Protein AF-A0A1W9U6Z8-F1 (afdb_monomer)

Sequence (119 aa):
MWYSSVKVGIVEIDMDHYNIDTMLQLYSSDRVPESYLPQIISALIKHFDTEEGIIDRMGHEFPQEHKDEHANLTKVLEAKLTNWQAGDLDGKDFVEEVRQLLLLHVAEYDVLLGDGDIV

Radius of gyration: 14.43 Å; Cα contacts (8 Å, |Δi|>4): 95; chains: 1; bounding box: 35×20×42 Å

Solvent-accessible surface area (backbone atoms only — not comparable to full-atom values): 6688 Å² total; per-residue (Å²): 118,66,55,45,66,61,74,29,81,44,68,71,58,40,48,50,34,41,52,51,33,48,52,53,47,38,46,72,67,68,74,45,65,78,86,47,55,67,56,55,50,52,50,52,51,50,44,53,57,47,52,49,54,47,39,48,72,73,73,43,69,66,58,65,70,55,53,53,48,48,56,49,50,43,52,53,53,53,51,50,51,50,37,36,75,71,67,78,39,57,71,62,62,50,48,53,54,50,50,52,53,51,45,50,45,40,72,74,46,47,43,50,72,43,72,70,69,68,114

Structure (mmCIF, N/CA/C/O backbone):
data_AF-A0A1W9U6Z8-F1
#
_entry.id   AF-A0A1W9U6Z8-F1
#
loop_
_atom_site.group_PDB
_atom_site.id
_atom_site.type_symbol
_atom_site.label_atom_id
_atom_site.label_alt_id
_atom_site.label_comp_id
_atom_site.label_asym_id
_at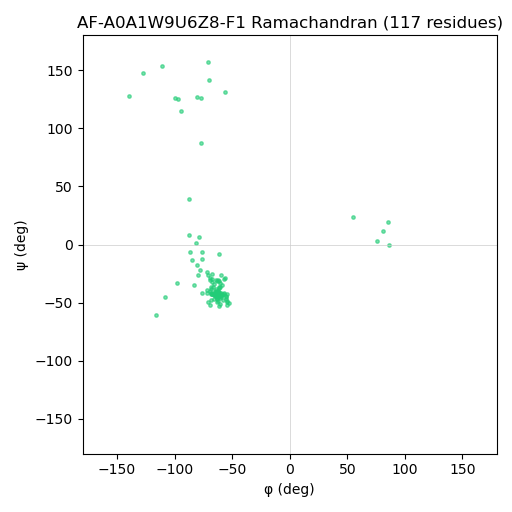om_site.label_entity_id
_atom_site.label_seq_id
_atom_site.pdbx_PDB_ins_code
_atom_site.Cartn_x
_atom_site.Cartn_y
_atom_site.Cartn_z
_atom_site.occupancy
_atom_site.B_iso_or_equiv
_atom_site.auth_seq_id
_atom_site.auth_comp_id
_atom_site.auth_asym_id
_atom_site.auth_atom_id
_atom_site.pdbx_PDB_model_num
ATOM 1 N N . MET A 1 1 ? 6.424 -12.289 8.928 1.00 50.72 1 MET A N 1
ATOM 2 C CA . MET A 1 1 ? 7.431 -12.427 7.859 1.00 50.72 1 MET A CA 1
ATOM 3 C C . MET A 1 1 ? 6.814 -13.177 6.689 1.00 50.72 1 MET A C 1
ATOM 5 O O . MET A 1 1 ? 7.332 -14.210 6.286 1.00 50.72 1 MET A O 1
ATOM 9 N N . TRP A 1 2 ? 5.649 -12.718 6.220 1.00 55.97 2 TRP A N 1
ATOM 10 C CA . TRP A 1 2 ? 4.911 -13.349 5.115 1.00 55.97 2 TRP A CA 1
ATOM 11 C C . TRP A 1 2 ? 4.995 -12.476 3.863 1.00 55.97 2 TRP A C 1
ATOM 13 O O . TRP A 1 2 ? 5.367 -12.984 2.812 1.00 55.97 2 TRP A O 1
ATOM 23 N N . TYR A 1 3 ? 4.795 -11.164 3.994 1.00 58.06 3 TYR A N 1
ATOM 24 C CA . TYR A 1 3 ? 4.979 -10.208 2.897 1.00 58.06 3 TYR A CA 1
ATOM 25 C C . TYR A 1 3 ? 6.466 -10.053 2.513 1.00 58.06 3 TYR A C 1
ATOM 27 O O . TYR A 1 3 ? 6.806 -9.956 1.345 1.00 58.06 3 TYR A O 1
ATOM 35 N N . SER A 1 4 ? 7.382 -10.214 3.475 1.00 62.47 4 SER A N 1
ATOM 36 C CA . SER A 1 4 ? 8.837 -10.254 3.239 1.00 62.47 4 SER A CA 1
ATOM 37 C C . SER A 1 4 ? 9.390 -11.604 2.763 1.00 62.47 4 SER A C 1
ATOM 39 O O . SER A 1 4 ? 10.607 -11.766 2.639 1.00 62.47 4 SER A O 1
ATOM 41 N N . SER A 1 5 ? 8.531 -12.612 2.572 1.00 70.00 5 SER A N 1
ATOM 42 C CA . SER A 1 5 ? 8.979 -13.938 2.122 1.00 70.00 5 SER A CA 1
ATOM 43 C C . SER A 1 5 ? 9.265 -13.986 0.622 1.00 70.00 5 SER A C 1
ATOM 45 O O . SER A 1 5 ? 10.043 -14.834 0.179 1.00 70.00 5 SER A O 1
ATOM 47 N N . VAL A 1 6 ? 8.681 -13.057 -0.136 1.00 71.50 6 VAL A N 1
ATOM 48 C CA . VAL A 1 6 ? 8.911 -12.901 -1.566 1.00 71.50 6 VAL A CA 1
ATOM 49 C C . VAL A 1 6 ? 9.957 -11.814 -1.763 1.00 71.50 6 VAL A C 1
ATOM 51 O O . VAL A 1 6 ? 9.828 -10.711 -1.235 1.00 71.50 6 VAL A O 1
ATOM 54 N N . LYS A 1 7 ? 11.024 -12.164 -2.479 1.00 79.81 7 LYS A N 1
ATOM 55 C CA . LYS A 1 7 ? 12.065 -11.217 -2.860 1.00 79.81 7 LYS A CA 1
ATOM 56 C C . LYS A 1 7 ? 11.839 -10.786 -4.291 1.00 79.81 7 LYS A C 1
ATOM 58 O O . LYS A 1 7 ? 11.796 -11.638 -5.173 1.00 79.81 7 LYS A O 1
ATOM 63 N N . VAL A 1 8 ? 11.774 -9.481 -4.481 1.00 85.31 8 VAL A N 1
ATOM 64 C CA . VAL A 1 8 ? 11.823 -8.825 -5.783 1.00 85.31 8 VAL A CA 1
ATOM 65 C C . VAL A 1 8 ? 13.274 -8.731 -6.253 1.00 85.31 8 VAL A C 1
ATOM 67 O O . VAL A 1 8 ? 13.548 -8.723 -7.438 1.00 85.31 8 VAL A O 1
ATOM 70 N N . GLY A 1 9 ? 14.255 -8.705 -5.344 1.00 85.69 9 GLY A N 1
ATOM 71 C CA . GLY A 1 9 ? 15.674 -8.635 -5.719 1.00 85.69 9 GLY A CA 1
ATOM 72 C C . GLY A 1 9 ? 16.197 -7.211 -5.932 1.00 85.69 9 GLY A C 1
ATOM 73 O O . GLY A 1 9 ? 17.397 -7.026 -6.144 1.00 85.69 9 GLY A O 1
ATOM 74 N N . ILE A 1 10 ? 15.332 -6.208 -5.776 1.00 88.25 10 ILE A N 1
ATOM 75 C CA . ILE A 1 10 ? 15.701 -4.802 -5.610 1.00 88.25 10 ILE A CA 1
ATOM 76 C C . ILE A 1 10 ? 15.742 -4.523 -4.103 1.00 88.25 10 ILE A C 1
ATOM 78 O O . ILE A 1 10 ? 14.723 -4.613 -3.422 1.00 88.25 10 ILE A O 1
ATOM 82 N N . VAL A 1 11 ? 16.930 -4.214 -3.570 1.00 89.88 11 VAL A N 1
ATOM 83 C CA . VAL A 1 11 ? 17.188 -4.149 -2.115 1.00 89.88 11 VAL A CA 1
ATOM 84 C C . VAL A 1 11 ? 16.253 -3.172 -1.408 1.00 89.88 11 VAL A C 1
ATOM 86 O O . VAL A 1 11 ? 15.746 -3.473 -0.330 1.00 89.88 11 VAL A O 1
ATOM 89 N N . GLU A 1 12 ? 16.027 -2.010 -2.007 1.00 90.75 12 GLU A N 1
ATOM 90 C CA . GLU A 1 12 ? 15.170 -0.963 -1.470 1.00 90.75 12 GLU A CA 1
ATOM 91 C C . GLU A 1 12 ? 13.700 -1.401 -1.392 1.00 90.75 12 GLU A C 1
ATOM 93 O O . GLU A 1 12 ? 13.061 -1.168 -0.369 1.00 90.75 12 GLU A O 1
ATOM 98 N N . ILE A 1 13 ? 13.201 -2.101 -2.416 1.00 91.25 13 ILE A N 1
ATOM 99 C CA . ILE A 1 13 ? 11.833 -2.644 -2.45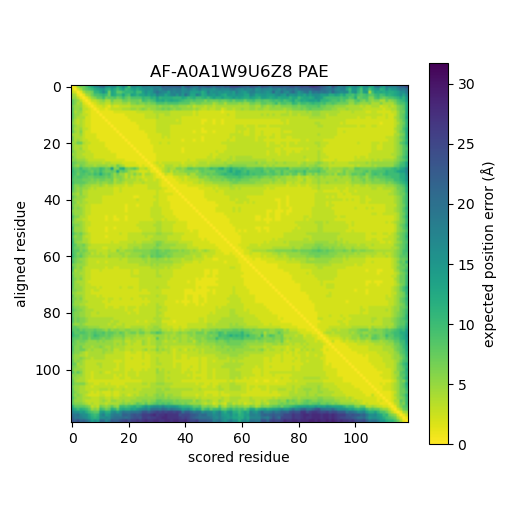5 1.00 91.25 13 ILE A CA 1
ATOM 100 C C . ILE A 1 13 ? 11.679 -3.770 -1.425 1.00 91.25 13 ILE A C 1
ATOM 102 O O . ILE A 1 13 ? 10.786 -3.733 -0.581 1.00 91.25 13 ILE A O 1
ATOM 106 N N . ASP A 1 14 ? 12.624 -4.716 -1.395 1.00 90.38 14 ASP A N 1
ATOM 107 C CA . ASP A 1 14 ? 12.635 -5.813 -0.417 1.00 90.38 14 ASP A CA 1
ATOM 108 C C . ASP A 1 14 ? 12.675 -5.290 1.037 1.00 90.38 14 ASP A C 1
ATOM 110 O O . ASP A 1 14 ? 12.086 -5.880 1.953 1.00 90.38 14 ASP A O 1
ATOM 114 N N . MET A 1 15 ? 13.377 -4.176 1.275 1.00 91.00 15 MET A N 1
ATOM 115 C CA . MET A 1 15 ? 13.409 -3.506 2.576 1.00 91.00 15 MET A CA 1
ATOM 116 C C . MET A 1 15 ? 12.064 -2.880 2.941 1.00 91.00 15 MET A C 1
ATOM 118 O O . MET A 1 15 ? 11.638 -3.003 4.095 1.00 91.00 15 MET A O 1
ATOM 122 N N . ASP A 1 16 ? 11.395 -2.221 1.998 1.00 91.94 16 ASP A N 1
ATOM 123 C CA . ASP A 1 16 ? 10.064 -1.665 2.231 1.00 91.94 16 ASP A CA 1
ATOM 124 C C . ASP A 1 16 ? 9.051 -2.777 2.528 1.00 91.94 16 ASP A C 1
ATOM 126 O O . ASP A 1 16 ? 8.327 -2.676 3.526 1.00 91.94 16 ASP A O 1
ATOM 130 N N . HIS A 1 17 ? 9.104 -3.901 1.802 1.00 92.06 17 HIS A N 1
ATOM 131 C CA . HIS A 1 17 ? 8.301 -5.089 2.106 1.00 92.06 17 HIS A CA 1
ATOM 132 C C . HIS A 1 17 ? 8.507 -5.579 3.541 1.00 92.06 17 HIS A C 1
ATOM 134 O O . HIS A 1 17 ? 7.557 -5.816 4.294 1.00 92.06 17 HIS A O 1
ATOM 140 N N . TYR A 1 18 ? 9.762 -5.684 3.976 1.00 90.62 18 TYR A N 1
ATOM 141 C CA . TYR A 1 18 ? 10.079 -6.064 5.350 1.00 90.62 18 TYR A CA 1
ATOM 142 C C . TYR A 1 18 ? 9.530 -5.073 6.388 1.00 90.62 18 TYR A C 1
ATOM 144 O O . TYR A 1 18 ? 8.974 -5.483 7.417 1.00 90.62 18 TYR A O 1
ATOM 152 N N . ASN A 1 19 ? 9.672 -3.772 6.135 1.00 91.62 19 ASN A N 1
ATOM 153 C CA . ASN A 1 19 ? 9.216 -2.727 7.048 1.00 91.62 19 ASN A CA 1
ATOM 154 C C . ASN A 1 19 ? 7.689 -2.740 7.192 1.00 91.62 19 ASN A C 1
ATOM 156 O O . ASN A 1 19 ? 7.171 -2.677 8.310 1.00 91.62 19 ASN A O 1
ATOM 160 N N . ILE A 1 20 ? 6.972 -2.880 6.079 1.00 91.94 20 ILE A N 1
ATOM 161 C CA . ILE A 1 20 ? 5.513 -2.991 6.035 1.00 91.94 20 ILE A CA 1
ATOM 162 C C . ILE A 1 20 ? 5.028 -4.243 6.775 1.00 91.94 20 ILE A C 1
ATOM 164 O O . ILE A 1 20 ? 4.164 -4.132 7.650 1.00 91.94 20 ILE A O 1
ATOM 168 N N . ASP A 1 21 ? 5.615 -5.416 6.508 1.00 90.81 21 ASP A N 1
ATOM 169 C CA . ASP A 1 21 ? 5.267 -6.665 7.207 1.00 90.81 21 ASP A CA 1
ATOM 170 C C . ASP A 1 21 ? 5.449 -6.510 8.724 1.00 90.81 21 ASP A C 1
ATOM 172 O O . ASP A 1 21 ? 4.589 -6.910 9.515 1.00 90.81 21 ASP A O 1
ATOM 176 N N . THR A 1 22 ? 6.541 -5.851 9.129 1.00 90.75 22 THR A N 1
ATOM 177 C CA . THR A 1 22 ? 6.846 -5.558 10.532 1.00 90.75 22 THR A CA 1
ATOM 178 C C . THR A 1 22 ? 5.793 -4.645 11.156 1.00 90.75 22 THR A C 1
ATOM 180 O O . THR A 1 22 ? 5.309 -4.939 12.251 1.00 90.75 22 THR A O 1
ATOM 183 N N . MET A 1 23 ? 5.399 -3.564 10.480 1.00 91.19 23 MET A N 1
ATOM 184 C CA . MET A 1 23 ? 4.357 -2.654 10.968 1.00 91.19 23 MET A CA 1
ATOM 185 C C . MET A 1 23 ? 3.015 -3.370 11.151 1.00 91.19 23 MET A C 1
ATOM 187 O O . MET A 1 23 ? 2.397 -3.257 12.213 1.00 91.19 23 MET A O 1
ATOM 191 N N . LEU A 1 24 ? 2.604 -4.173 10.164 1.00 90.62 24 LEU A N 1
ATOM 192 C CA . LEU A 1 24 ? 1.383 -4.977 10.237 1.00 90.62 24 LEU A CA 1
ATOM 193 C C . LEU A 1 24 ? 1.464 -5.995 11.383 1.00 90.62 24 LEU A C 1
ATOM 195 O O . LEU A 1 24 ? 0.494 -6.197 12.109 1.00 90.62 24 LEU A O 1
ATOM 199 N N . GLN A 1 25 ? 2.616 -6.643 11.585 1.00 89.88 25 GLN A N 1
ATOM 200 C CA . GLN A 1 25 ? 2.817 -7.596 12.681 1.00 89.88 25 GLN A CA 1
ATOM 201 C C . GLN A 1 25 ? 2.765 -6.939 14.060 1.00 89.88 25 GLN A C 1
ATOM 203 O O . GLN A 1 25 ? 2.120 -7.473 14.967 1.00 89.88 25 GLN A O 1
ATOM 208 N N . LEU A 1 26 ? 3.408 -5.783 14.225 1.00 90.38 26 LEU A N 1
ATOM 209 C CA . LEU A 1 26 ? 3.345 -5.020 15.467 1.00 90.38 26 LEU A CA 1
ATOM 210 C C . LEU A 1 26 ? 1.901 -4.637 15.796 1.00 90.38 26 LEU A C 1
ATOM 212 O O . LEU A 1 26 ? 1.486 -4.837 16.940 1.00 90.38 26 LEU A O 1
ATOM 216 N N . TYR A 1 27 ? 1.132 -4.198 14.796 1.00 90.00 27 TYR A N 1
ATOM 217 C CA . TYR A 1 27 ? -0.289 -3.892 14.954 1.00 90.00 27 TYR A CA 1
ATOM 218 C C . TYR A 1 27 ? -1.103 -5.120 15.371 1.00 90.00 27 TYR A C 1
ATOM 220 O O . TYR A 1 27 ? -1.757 -5.092 16.407 1.00 90.00 27 TYR A O 1
ATOM 228 N N . SER A 1 28 ? -0.999 -6.241 14.644 1.00 87.31 28 SER A N 1
ATOM 229 C CA . SER A 1 28 ? -1.744 -7.471 14.975 1.00 87.31 28 SER A CA 1
ATOM 230 C C . SER A 1 28 ? -1.428 -8.028 16.368 1.00 87.31 28 SER A C 1
ATOM 232 O O . SER A 1 28 ? -2.237 -8.748 16.944 1.00 87.31 28 SER A O 1
ATOM 234 N N . SER A 1 29 ? -0.230 -7.749 16.888 1.00 87.25 29 SER A N 1
ATOM 235 C CA . SER A 1 29 ? 0.222 -8.214 18.205 1.00 87.25 29 SER A CA 1
ATOM 236 C C . SER A 1 29 ? -0.162 -7.290 19.367 1.00 87.25 29 SER A C 1
ATOM 238 O O . SER A 1 29 ? 0.341 -7.489 20.473 1.00 87.25 29 SER A O 1
ATOM 240 N N . ASP A 1 30 ? -0.996 -6.272 19.116 1.00 84.44 30 ASP A N 1
ATOM 241 C CA . ASP A 1 30 ? -1.397 -5.232 20.074 1.00 84.44 30 ASP A CA 1
ATOM 242 C C . ASP A 1 30 ? -0.189 -4.503 20.710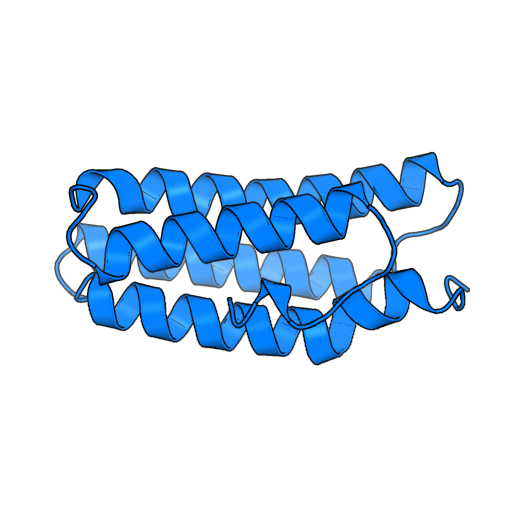 1.00 84.44 30 ASP A C 1
ATOM 244 O O . ASP A 1 30 ? -0.266 -3.940 21.803 1.00 84.44 30 ASP A O 1
ATOM 248 N N . ARG A 1 31 ? 0.970 -4.519 20.029 1.00 81.12 31 ARG A N 1
ATOM 249 C CA . ARG A 1 31 ? 2.212 -3.861 20.480 1.00 81.12 31 ARG A CA 1
ATOM 250 C C . ARG A 1 31 ? 2.272 -2.386 20.103 1.00 81.12 31 ARG A C 1
ATOM 252 O O . ARG A 1 31 ? 3.134 -1.670 20.610 1.00 81.12 31 ARG A O 1
ATOM 259 N N . VAL A 1 32 ? 1.387 -1.946 19.216 1.00 85.56 32 VAL A N 1
ATOM 260 C CA . VAL A 1 32 ? 1.190 -0.541 18.854 1.00 85.56 32 VAL A CA 1
ATOM 261 C C . VAL A 1 32 ? -0.292 -0.190 18.994 1.00 85.56 32 VAL A C 1
ATOM 263 O O . VAL A 1 32 ? -1.138 -1.062 18.800 1.00 85.56 32 VAL A O 1
ATOM 266 N N . PRO A 1 33 ? -0.620 1.059 19.364 1.00 86.75 33 PRO A N 1
ATOM 267 C CA . PRO A 1 33 ? -2.006 1.476 19.536 1.00 86.75 33 PRO A CA 1
ATOM 268 C C . PRO A 1 33 ? -2.728 1.582 18.189 1.00 86.75 33 PRO A C 1
ATOM 270 O O . PRO A 1 33 ? -2.101 1.829 17.161 1.00 86.75 33 PRO A O 1
ATOM 273 N N . GLU A 1 34 ? -4.060 1.493 18.201 1.00 84.50 34 GLU A N 1
ATOM 274 C CA . GLU A 1 34 ? -4.877 1.572 16.980 1.00 84.50 34 GLU A CA 1
ATOM 275 C C . GLU A 1 34 ? -4.645 2.853 16.163 1.00 84.50 34 GLU A C 1
ATOM 277 O O . GLU A 1 34 ? -4.728 2.838 14.937 1.00 84.50 34 GLU A O 1
ATOM 282 N N . SER A 1 35 ? -4.260 3.950 16.824 1.00 86.94 35 SER A N 1
ATOM 283 C CA . SER A 1 35 ? -3.901 5.223 16.187 1.00 86.94 35 SER A CA 1
ATOM 284 C C . SER A 1 35 ? -2.701 5.143 15.231 1.00 86.94 35 SER A C 1
ATOM 286 O O . SER A 1 35 ? -2.416 6.116 14.533 1.00 86.94 35 SER A O 1
ATOM 288 N N . TYR A 1 36 ? -1.997 4.008 15.176 1.00 90.31 36 TYR A N 1
ATOM 289 C CA . TYR A 1 36 ? -0.947 3.746 14.191 1.00 90.31 36 TYR A CA 1
ATOM 290 C C . TYR A 1 36 ? -1.484 3.305 12.828 1.00 90.31 36 TYR A C 1
ATOM 292 O O . TYR A 1 36 ? -0.752 3.424 11.849 1.00 90.31 36 TYR A O 1
ATOM 300 N N . LEU A 1 37 ? -2.737 2.848 12.720 1.00 90.25 37 LEU A N 1
ATOM 301 C CA . LEU A 1 37 ? -3.278 2.339 11.455 1.00 90.25 37 LEU A CA 1
ATOM 302 C C . LEU A 1 37 ? -3.157 3.330 10.277 1.00 90.25 37 LEU A C 1
ATOM 304 O O . LEU A 1 37 ? -2.698 2.918 9.211 1.00 90.25 37 LEU A O 1
ATOM 308 N N . PRO A 1 38 ? -3.436 4.642 10.446 1.00 92.38 38 PRO A N 1
ATOM 309 C CA . PRO A 1 38 ? -3.232 5.618 9.374 1.00 92.38 38 PRO A CA 1
ATOM 310 C C . PRO A 1 38 ? -1.769 5.733 8.918 1.00 92.38 38 PRO A C 1
ATOM 312 O O . PRO A 1 38 ? -1.507 6.003 7.749 1.00 92.38 38 PRO A O 1
ATOM 315 N N . GLN A 1 39 ? -0.805 5.519 9.821 1.00 92.62 39 GLN A N 1
ATOM 316 C CA . GLN A 1 39 ? 0.624 5.572 9.491 1.00 92.62 39 GLN A CA 1
ATOM 317 C C . GLN A 1 39 ? 1.038 4.362 8.653 1.00 92.62 39 GLN A C 1
ATOM 319 O O . GLN A 1 39 ? 1.793 4.517 7.699 1.00 92.62 39 GLN A O 1
ATOM 324 N N . ILE A 1 40 ? 0.501 3.180 8.975 1.00 92.38 40 ILE A N 1
ATOM 325 C CA . ILE A 1 40 ? 0.713 1.959 8.188 1.00 92.38 40 ILE A CA 1
ATOM 326 C C . ILE A 1 40 ? 0.200 2.173 6.762 1.00 92.38 40 ILE A C 1
ATOM 328 O O . ILE A 1 40 ? 0.906 1.880 5.804 1.00 92.38 40 ILE A O 1
ATOM 332 N N . ILE A 1 41 ? -0.988 2.763 6.615 1.00 93.00 41 ILE A N 1
ATOM 333 C CA . ILE A 1 41 ? -1.578 3.030 5.299 1.00 93.00 41 ILE A CA 1
ATOM 334 C C . ILE A 1 41 ? -0.811 4.076 4.513 1.00 93.00 41 ILE A C 1
ATOM 336 O O . ILE A 1 41 ? -0.546 3.881 3.331 1.00 93.00 41 ILE A O 1
ATOM 340 N N . SER A 1 42 ? -0.389 5.154 5.167 1.00 93.50 42 SER A N 1
ATOM 341 C CA . SER A 1 42 ? 0.459 6.144 4.513 1.00 93.50 42 SER A CA 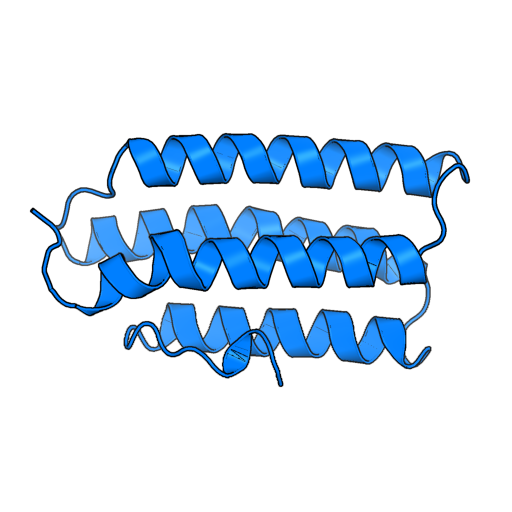1
ATOM 342 C C . SER A 1 42 ? 1.789 5.541 4.050 1.00 93.50 42 SER A C 1
ATOM 344 O O . SER A 1 42 ? 2.274 5.926 2.990 1.00 93.50 42 SER A O 1
ATOM 346 N N . ALA A 1 43 ? 2.370 4.605 4.806 1.00 92.31 43 ALA A N 1
ATOM 347 C CA . ALA A 1 43 ? 3.592 3.920 4.399 1.00 92.31 43 ALA A CA 1
ATOM 348 C C . ALA A 1 43 ? 3.371 2.986 3.199 1.00 92.31 43 ALA A C 1
ATOM 350 O O . ALA A 1 43 ? 4.215 2.959 2.313 1.00 92.31 43 ALA A O 1
ATOM 351 N N . LEU A 1 44 ? 2.234 2.285 3.146 1.00 93.38 44 LEU A N 1
ATOM 352 C CA . LEU A 1 44 ? 1.850 1.437 2.013 1.00 93.38 44 LEU A CA 1
ATOM 353 C C . LEU A 1 44 ? 1.661 2.233 0.724 1.00 93.38 44 LEU A C 1
ATOM 355 O O . LEU A 1 44 ? 2.249 1.904 -0.295 1.00 93.38 44 LEU A O 1
ATOM 359 N N . ILE A 1 45 ? 0.895 3.322 0.783 1.00 94.94 45 ILE A N 1
ATOM 360 C CA . ILE A 1 45 ? 0.659 4.172 -0.392 1.00 94.94 45 ILE A CA 1
ATOM 361 C C . ILE A 1 45 ? 1.976 4.792 -0.871 1.00 94.94 45 ILE A C 1
ATOM 363 O O . ILE A 1 45 ? 2.269 4.808 -2.060 1.00 94.94 45 ILE A O 1
ATOM 367 N N . LYS A 1 46 ? 2.815 5.254 0.063 1.00 95.50 46 LYS A N 1
ATOM 368 C CA . LYS A 1 46 ? 4.132 5.808 -0.268 1.00 95.50 46 LYS A CA 1
ATOM 369 C C . LYS A 1 46 ? 5.074 4.769 -0.888 1.00 95.50 46 LYS A C 1
ATOM 371 O O . LYS A 1 46 ? 5.974 5.140 -1.641 1.00 95.50 46 LYS A O 1
ATOM 376 N N . HIS A 1 47 ? 4.928 3.501 -0.526 1.00 94.56 47 HIS A N 1
ATOM 377 C CA . HIS A 1 47 ? 5.744 2.432 -1.081 1.00 94.56 47 HIS A CA 1
ATOM 378 C C . HIS A 1 47 ? 5.490 2.276 -2.589 1.00 94.56 47 HIS A C 1
ATOM 380 O O . HIS A 1 47 ? 6.465 2.282 -3.331 1.00 94.56 47 HIS A O 1
ATOM 386 N N . PHE A 1 48 ? 4.237 2.339 -3.053 1.00 95.56 48 PHE A N 1
ATOM 387 C CA . PHE A 1 48 ? 3.903 2.347 -4.487 1.00 95.56 48 PHE A CA 1
ATOM 388 C C . PHE A 1 48 ? 4.631 3.460 -5.266 1.00 95.56 48 PHE A C 1
ATOM 390 O O . PHE A 1 48 ? 5.307 3.196 -6.259 1.00 95.56 48 PHE A O 1
ATOM 397 N N . ASP A 1 49 ? 4.603 4.700 -4.756 1.00 94.44 49 ASP A N 1
ATOM 398 C CA . ASP A 1 49 ? 5.353 5.823 -5.349 1.00 94.44 49 ASP A CA 1
ATOM 399 C C . ASP A 1 49 ? 6.875 5.570 -5.356 1.00 94.44 49 ASP A C 1
ATOM 401 O O . ASP A 1 49 ? 7.615 6.046 -6.224 1.00 94.44 49 ASP A O 1
ATOM 405 N N . THR A 1 50 ? 7.364 4.857 -4.339 1.00 93.69 50 THR A N 1
ATOM 406 C CA . THR A 1 50 ? 8.786 4.552 -4.171 1.00 93.69 50 THR A CA 1
ATOM 407 C C . THR A 1 50 ? 9.247 3.532 -5.203 1.00 93.69 50 THR A C 1
ATOM 409 O O . THR A 1 50 ? 10.317 3.731 -5.777 1.00 93.69 50 THR A O 1
ATOM 412 N N . GLU A 1 51 ? 8.453 2.501 -5.488 1.00 93.50 51 GLU A N 1
ATOM 413 C CA . GLU A 1 51 ? 8.752 1.524 -6.539 1.00 93.50 51 GLU A CA 1
ATOM 414 C C . GLU A 1 51 ? 8.839 2.185 -7.911 1.00 93.50 51 GLU A C 1
ATOM 416 O O . GLU A 1 51 ? 9.863 2.071 -8.589 1.00 93.50 51 GLU A O 1
ATOM 421 N N . GLU A 1 52 ? 7.822 2.971 -8.274 1.00 93.75 52 GLU A N 1
ATOM 422 C CA . GLU A 1 52 ? 7.790 3.706 -9.540 1.00 93.75 52 GLU A CA 1
ATOM 423 C C . GLU A 1 52 ? 9.027 4.599 -9.696 1.00 93.75 52 GLU A C 1
ATOM 425 O O . GLU A 1 52 ? 9.694 4.592 -10.735 1.00 93.75 52 GLU A O 1
ATOM 430 N N . GLY A 1 53 ? 9.391 5.321 -8.632 1.00 93.81 53 GLY A N 1
ATOM 431 C CA . GLY A 1 53 ? 10.578 6.169 -8.615 1.00 93.81 53 GLY A CA 1
ATOM 432 C C . GLY A 1 53 ? 11.906 5.401 -8.598 1.00 93.81 53 GLY A C 1
ATOM 433 O O . GLY A 1 53 ? 12.930 5.939 -9.022 1.00 93.81 53 GLY A O 1
ATOM 434 N N . ILE A 1 54 ? 11.958 4.172 -8.082 1.00 92.38 54 ILE A N 1
ATOM 435 C CA . ILE A 1 54 ? 13.160 3.327 -8.154 1.00 92.38 54 ILE A CA 1
ATOM 436 C C . ILE A 1 54 ? 13.378 2.860 -9.592 1.00 92.38 54 ILE A C 1
ATOM 438 O O . ILE A 1 54 ? 14.473 3.053 -10.118 1.00 92.38 54 ILE A O 1
ATOM 442 N N . ILE A 1 55 ? 12.345 2.322 -10.234 1.0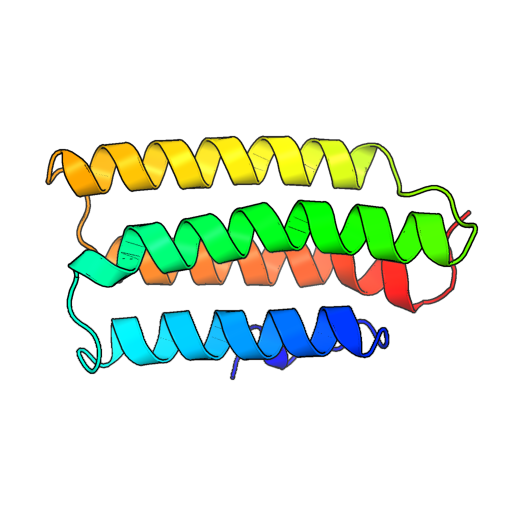0 91.19 55 ILE A N 1
ATOM 443 C CA . ILE A 1 55 ? 12.429 1.795 -11.599 1.00 91.19 55 ILE A CA 1
ATOM 444 C C . ILE A 1 55 ? 12.757 2.902 -12.610 1.00 91.19 55 ILE A C 1
ATOM 446 O O . ILE A 1 55 ? 13.666 2.728 -13.426 1.00 91.19 55 ILE A O 1
ATOM 450 N N . ASP A 1 56 ? 12.131 4.078 -12.482 1.00 90.44 56 ASP A N 1
ATOM 451 C CA . ASP A 1 56 ? 12.461 5.253 -13.304 1.00 90.44 56 ASP A CA 1
ATOM 452 C C . ASP A 1 56 ? 13.940 5.660 -13.145 1.00 90.44 56 ASP A C 1
ATOM 454 O O . ASP A 1 56 ? 14.656 5.880 -14.124 1.00 90.44 56 ASP A O 1
ATOM 458 N N . ARG A 1 57 ? 14.467 5.658 -11.908 1.00 91.81 57 ARG A N 1
ATOM 459 C CA . ARG A 1 57 ? 15.891 5.944 -11.636 1.00 91.81 57 ARG A CA 1
ATOM 460 C C . ARG A 1 57 ? 16.846 4.872 -12.159 1.00 91.81 57 ARG A C 1
ATOM 462 O O . ARG A 1 57 ? 18.008 5.190 -12.417 1.00 91.81 57 ARG A O 1
ATOM 469 N N . MET A 1 58 ? 16.386 3.632 -12.308 1.00 89.25 58 MET A N 1
ATOM 470 C CA . MET A 1 58 ? 17.142 2.558 -12.958 1.00 89.25 58 MET A CA 1
ATOM 471 C C . MET A 1 58 ? 17.140 2.693 -14.490 1.00 89.25 58 MET A C 1
ATOM 473 O O . MET A 1 58 ? 17.892 1.987 -15.157 1.00 89.25 58 MET A O 1
ATOM 477 N N . GLY A 1 59 ? 16.372 3.641 -15.044 1.00 88.88 59 GLY A N 1
ATOM 478 C CA . GLY A 1 59 ? 16.308 3.929 -16.476 1.00 88.88 59 GLY A CA 1
ATOM 479 C C . GLY A 1 59 ? 15.324 3.044 -17.236 1.00 88.88 59 GLY A C 1
ATOM 480 O O . GLY A 1 59 ? 15.446 2.927 -18.455 1.00 88.88 59 GLY A O 1
ATOM 481 N N . HIS A 1 60 ? 14.380 2.425 -16.528 1.00 88.00 60 HIS A N 1
ATOM 482 C CA . HIS A 1 60 ? 13.361 1.564 -17.108 1.00 88.00 60 HIS A CA 1
ATOM 483 C C . HIS A 1 60 ? 11.971 2.206 -17.022 1.00 88.00 60 HIS A C 1
ATOM 485 O O . HIS A 1 60 ? 11.699 3.015 -16.135 1.00 88.00 60 HIS A O 1
ATOM 491 N N . GLU A 1 61 ? 11.080 1.838 -17.944 1.00 88.12 61 GLU A N 1
ATOM 492 C CA . GLU A 1 61 ? 9.683 2.260 -17.886 1.00 88.12 61 GLU A CA 1
ATOM 493 C C . GLU A 1 61 ? 8.915 1.374 -16.902 1.00 88.12 61 GLU A C 1
ATOM 495 O O . GLU A 1 61 ? 8.946 0.150 -16.989 1.00 88.12 61 GLU A O 1
ATOM 500 N N . PHE A 1 62 ? 8.221 1.993 -15.949 1.00 90.19 62 PHE A N 1
ATOM 501 C CA . PHE A 1 62 ? 7.369 1.250 -15.027 1.00 90.19 62 PHE A CA 1
ATOM 502 C C . PHE A 1 62 ? 6.061 0.843 -15.731 1.00 90.19 62 PHE A C 1
ATOM 504 O O . PHE A 1 62 ? 5.378 1.739 -16.250 1.00 90.19 62 PHE A O 1
ATOM 511 N N . PRO A 1 63 ? 5.679 -0.451 -15.739 1.00 91.38 63 PRO A N 1
ATOM 512 C CA . PRO A 1 63 ? 4.519 -0.933 -16.487 1.00 91.38 63 PRO A CA 1
ATOM 513 C C . PRO A 1 63 ? 3.228 -0.197 -16.118 1.00 91.38 63 PRO A C 1
ATOM 515 O O . PRO A 1 63 ? 2.878 -0.079 -14.944 1.00 91.38 63 PRO A O 1
ATOM 518 N N . GLN A 1 64 ? 2.476 0.269 -17.121 1.00 93.06 64 GLN A N 1
ATOM 519 C CA . GLN A 1 64 ? 1.233 1.014 -16.876 1.00 93.06 64 GLN A CA 1
ATOM 520 C C . GLN A 1 64 ? 0.193 0.183 -16.109 1.00 93.06 64 GLN A C 1
ATOM 522 O O . GLN A 1 64 ? -0.495 0.723 -15.252 1.00 93.06 64 GLN A O 1
ATOM 527 N N . GLU A 1 65 ? 0.112 -1.124 -16.371 1.00 93.12 65 GLU A N 1
ATOM 528 C CA . GLU A 1 65 ? -0.794 -2.030 -15.653 1.00 93.12 65 GLU A CA 1
ATOM 529 C C . GLU A 1 65 ? -0.478 -2.089 -14.149 1.00 93.12 65 GLU A C 1
ATOM 531 O O . GLU A 1 65 ? -1.389 -2.091 -13.325 1.00 93.12 65 GLU A O 1
ATOM 536 N N . HIS A 1 66 ? 0.806 -2.045 -13.781 1.00 94.69 66 HIS A N 1
ATOM 537 C CA . HIS A 1 66 ? 1.244 -2.011 -12.383 1.00 94.69 66 HIS A CA 1
ATOM 538 C C . HIS A 1 66 ? 0.882 -0.666 -11.730 1.00 94.69 66 HIS A C 1
ATOM 540 O O . HIS A 1 66 ? 0.346 -0.650 -10.624 1.00 94.69 66 HIS A O 1
ATOM 546 N N . LYS A 1 67 ? 1.031 0.466 -12.439 1.00 94.88 67 LYS A N 1
ATOM 547 C CA . LYS A 1 67 ? 0.555 1.782 -11.947 1.00 94.88 67 LYS A CA 1
ATOM 548 C C . LYS A 1 67 ? -0.954 1.820 -11.738 1.00 94.88 67 LYS A C 1
ATOM 550 O O . LYS A 1 67 ? -1.445 2.412 -10.776 1.00 94.88 67 LYS A O 1
ATOM 555 N N . ASP A 1 68 ? -1.702 1.220 -12.658 1.00 96.31 68 ASP A N 1
ATOM 556 C CA . ASP A 1 68 ? -3.156 1.151 -12.562 1.00 96.31 68 ASP A CA 1
ATOM 557 C C . ASP A 1 68 ? -3.570 0.333 -11.329 1.00 96.31 68 ASP A C 1
ATOM 559 O O . ASP A 1 68 ? -4.499 0.730 -10.615 1.00 96.31 68 ASP A O 1
ATOM 563 N N . GLU A 1 69 ? -2.835 -0.740 -11.020 1.00 95.94 69 GLU A N 1
ATOM 564 C CA . GLU A 1 69 ? -3.041 -1.512 -9.795 1.00 95.94 69 GLU A CA 1
ATOM 565 C C . GLU A 1 69 ? -2.641 -0.734 -8.531 1.00 95.94 69 GLU A C 1
ATOM 567 O O . GLU A 1 69 ? -3.420 -0.699 -7.578 1.00 95.94 69 GLU A O 1
ATOM 572 N N . HIS A 1 70 ? -1.524 0.001 -8.522 1.00 97.00 70 HIS A N 1
ATOM 573 C CA . HIS A 1 70 ? -1.185 0.919 -7.421 1.00 97.00 70 HIS A CA 1
ATOM 574 C C . HIS A 1 70 ? -2.303 1.932 -7.151 1.00 97.00 70 HIS A C 1
ATOM 576 O O . HIS A 1 70 ? -2.698 2.166 -6.001 1.00 97.00 70 HIS A O 1
ATOM 582 N N . ALA A 1 71 ? -2.865 2.519 -8.209 1.00 96.81 71 ALA A N 1
ATOM 583 C CA . ALA A 1 71 ? -3.971 3.462 -8.098 1.00 96.81 71 ALA A CA 1
ATOM 584 C C . ALA A 1 71 ? -5.257 2.794 -7.577 1.00 96.81 71 ALA A C 1
ATOM 586 O O . ALA A 1 71 ? -6.040 3.430 -6.861 1.00 96.81 71 ALA A O 1
ATOM 587 N N . ASN A 1 72 ? -5.499 1.531 -7.930 1.00 96.19 72 ASN A N 1
ATOM 588 C CA . ASN A 1 72 ? -6.618 0.740 -7.427 1.00 96.19 72 ASN A CA 1
ATOM 589 C C . ASN A 1 72 ? -6.443 0.406 -5.936 1.00 96.19 72 ASN A C 1
ATOM 591 O O . ASN A 1 72 ? -7.317 0.734 -5.127 1.00 96.19 72 ASN A O 1
ATOM 595 N N . LEU A 1 73 ? -5.292 -0.148 -5.551 1.00 95.81 73 LEU A N 1
ATOM 596 C CA . LEU A 1 73 ? -4.964 -0.477 -4.163 1.00 95.81 73 LEU A CA 1
ATOM 597 C C . LEU A 1 73 ? -4.994 0.758 -3.269 1.00 95.81 73 LEU A C 1
ATOM 599 O O . LEU A 1 73 ? -5.574 0.704 -2.188 1.00 95.81 73 LEU A O 1
ATOM 603 N N . THR A 1 74 ? -4.476 1.895 -3.733 1.00 96.50 74 THR A N 1
ATOM 604 C CA . THR A 1 74 ? -4.552 3.165 -2.996 1.00 96.50 74 THR A CA 1
ATOM 605 C C . THR A 1 74 ? -5.997 3.516 -2.638 1.00 96.50 74 THR A C 1
ATOM 607 O O . THR A 1 74 ? -6.304 3.735 -1.466 1.00 96.50 74 THR A O 1
ATOM 610 N N . LYS A 1 75 ? -6.923 3.463 -3.606 1.00 96.44 75 LYS A N 1
ATOM 611 C CA . LYS A 1 75 ? -8.354 3.727 -3.356 1.00 96.44 75 LYS A CA 1
ATOM 612 C C . LYS A 1 75 ? -8.963 2.724 -2.380 1.00 96.44 75 LYS A C 1
ATOM 614 O O . LYS A 1 75 ? -9.766 3.104 -1.529 1.00 96.44 75 LYS A O 1
ATOM 619 N N . VAL A 1 76 ? -8.600 1.445 -2.495 1.00 94.75 76 VAL A N 1
ATOM 620 C CA . VAL A 1 76 ? -9.069 0.393 -1.582 1.00 94.75 76 VAL A CA 1
ATOM 621 C C . VAL A 1 76 ? -8.580 0.659 -0.156 1.00 94.75 76 VAL A C 1
ATOM 623 O O . VAL A 1 76 ? -9.377 0.598 0.780 1.00 94.75 76 VAL A O 1
ATOM 626 N N . LEU A 1 77 ? -7.302 0.996 0.023 1.00 94.38 77 LEU A N 1
ATOM 627 C CA . LEU A 1 77 ? -6.703 1.295 1.325 1.00 94.38 77 LEU A CA 1
ATOM 628 C C . LEU A 1 77 ? -7.326 2.547 1.962 1.00 94.38 77 LEU A C 1
ATOM 630 O O . LEU A 1 77 ? -7.664 2.526 3.147 1.00 94.38 77 LEU A O 1
ATOM 634 N N . GLU A 1 78 ? -7.553 3.606 1.184 1.00 94.62 78 GLU A N 1
ATOM 635 C CA . GLU A 1 78 ? -8.232 4.826 1.643 1.00 94.62 78 GLU A CA 1
ATOM 636 C C . GLU A 1 78 ? -9.692 4.566 2.048 1.00 94.62 78 GLU A C 1
ATOM 638 O O . GLU A 1 78 ? -10.154 5.047 3.090 1.00 94.62 78 GLU A O 1
ATOM 643 N N . ALA A 1 79 ? -10.422 3.765 1.266 1.00 93.12 79 ALA A N 1
ATOM 644 C CA . ALA A 1 79 ? -11.796 3.384 1.583 1.00 93.12 79 ALA A CA 1
ATOM 645 C C . ALA A 1 79 ? -11.864 2.554 2.872 1.00 93.12 79 ALA A C 1
ATOM 647 O O . ALA A 1 79 ? -12.688 2.825 3.747 1.00 93.12 79 ALA A O 1
ATOM 648 N N . LYS A 1 80 ? -1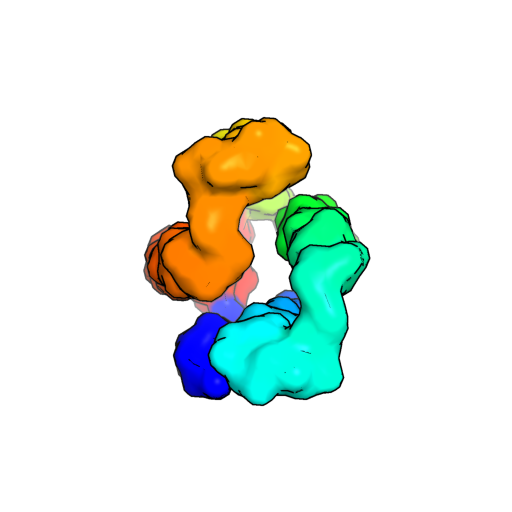0.961 1.582 3.039 1.00 91.31 80 LYS A N 1
ATOM 649 C CA . LYS A 1 80 ? -10.878 0.797 4.276 1.00 91.31 80 LYS A CA 1
ATOM 650 C C . LYS A 1 80 ? -10.513 1.673 5.475 1.00 91.31 80 LYS A C 1
ATOM 652 O O . LYS A 1 80 ? -11.086 1.488 6.546 1.00 91.31 80 LYS A O 1
ATOM 657 N N . LEU A 1 81 ? -9.599 2.634 5.309 1.00 92.12 81 LEU A N 1
ATOM 658 C CA . LEU A 1 81 ? -9.230 3.568 6.375 1.00 92.12 81 LEU A CA 1
ATOM 659 C C . LEU A 1 81 ? -10.437 4.412 6.797 1.00 92.12 81 LEU A C 1
ATOM 661 O O . LEU A 1 81 ? -10.663 4.603 7.989 1.00 92.12 81 LEU A O 1
ATOM 665 N N . THR A 1 82 ? -11.239 4.858 5.828 1.00 92.88 82 THR A N 1
ATOM 666 C CA . THR A 1 82 ? -12.489 5.588 6.078 1.00 92.88 82 THR A CA 1
ATOM 667 C C . THR A 1 82 ? -13.492 4.729 6.857 1.00 92.88 82 THR A C 1
ATOM 669 O O . THR A 1 82 ? -14.047 5.195 7.850 1.00 92.88 82 THR A O 1
ATOM 672 N N . ASN A 1 83 ? -13.679 3.463 6.469 1.00 90.94 83 ASN A N 1
ATOM 673 C CA . ASN A 1 83 ? -14.578 2.535 7.169 1.00 90.94 83 ASN A CA 1
ATOM 674 C C . ASN A 1 83 ? -14.112 2.245 8.603 1.00 90.94 83 ASN A C 1
ATOM 676 O O . ASN A 1 83 ? -14.921 2.232 9.528 1.00 90.94 83 ASN A O 1
ATOM 680 N N . TRP A 1 84 ? -12.804 2.066 8.810 1.00 91.75 84 TRP A N 1
ATOM 681 C CA . TRP A 1 84 ? -12.236 1.907 10.150 1.00 91.75 84 TRP A CA 1
ATOM 682 C C . TRP A 1 84 ? -12.462 3.161 11.010 1.00 91.75 84 TRP A C 1
ATOM 684 O O . TRP A 1 84 ? -12.919 3.056 12.146 1.00 91.75 84 TRP A O 1
ATOM 694 N N . GLN A 1 85 ? -12.236 4.362 10.463 1.00 90.62 85 GLN A N 1
ATOM 695 C CA . GLN A 1 85 ? -12.494 5.628 11.168 1.00 90.62 85 GLN A CA 1
ATOM 696 C C . GLN A 1 85 ? -13.974 5.824 11.530 1.00 90.62 85 GLN A C 1
ATOM 698 O O . GLN A 1 85 ? -14.275 6.464 12.538 1.00 90.62 85 GLN A O 1
ATOM 703 N N . ALA A 1 86 ? -14.889 5.280 10.725 1.00 92.38 86 ALA A N 1
ATOM 704 C CA . ALA A 1 86 ? -16.323 5.273 11.001 1.00 92.38 86 ALA A CA 1
ATOM 705 C C . ALA A 1 86 ? -16.737 4.234 12.065 1.00 92.38 86 ALA A C 1
ATOM 707 O O . ALA A 1 86 ? -17.853 4.305 12.578 1.00 92.38 86 ALA A O 1
ATOM 708 N N . GLY A 1 87 ? -15.844 3.307 12.433 1.00 89.69 87 GLY A N 1
ATOM 709 C CA . GLY A 1 87 ? -16.130 2.191 13.339 1.00 89.69 87 GLY A CA 1
ATOM 710 C C . GLY A 1 87 ? -16.835 1.009 12.666 1.00 89.69 87 GLY A C 1
ATOM 711 O O . GLY A 1 87 ? -17.300 0.108 13.361 1.00 89.69 87 GLY A O 1
ATOM 712 N N . ASP A 1 88 ? -16.906 1.000 11.333 1.00 89.38 88 ASP A N 1
ATOM 713 C CA . ASP A 1 88 ? -17.574 -0.036 10.535 1.00 89.38 88 ASP A CA 1
ATOM 714 C C . ASP A 1 88 ? -16.659 -1.236 10.227 1.00 89.38 88 ASP A C 1
ATOM 716 O O . ASP A 1 88 ? -17.104 -2.234 9.659 1.00 89.38 88 ASP A O 1
ATOM 720 N N . LEU A 1 89 ? -15.373 -1.141 10.580 1.00 84.62 89 LEU A N 1
ATOM 721 C CA . LEU A 1 89 ? -14.362 -2.164 10.331 1.00 84.62 89 LEU A CA 1
ATOM 722 C C . LEU A 1 89 ? -13.429 -2.296 11.539 1.00 84.62 89 LEU A C 1
ATOM 724 O O . LEU A 1 89 ? -12.864 -1.304 11.998 1.00 84.62 89 LEU A O 1
ATOM 728 N N . ASP A 1 90 ? -13.254 -3.523 12.033 1.00 88.00 90 ASP A N 1
ATOM 729 C CA . ASP A 1 90 ? -12.290 -3.826 13.091 1.00 88.00 90 ASP A CA 1
ATOM 730 C C . ASP A 1 90 ? -10.851 -3.701 12.569 1.00 88.00 90 ASP A C 1
ATOM 732 O O . ASP A 1 90 ? -10.537 -4.073 11.436 1.00 88.00 90 ASP A O 1
ATOM 736 N N . GLY A 1 91 ? -9.952 -3.176 13.404 1.00 84.31 91 GLY A N 1
ATOM 737 C CA . GLY A 1 91 ? -8.560 -2.952 13.021 1.00 84.31 91 GLY A CA 1
ATOM 738 C C . GLY A 1 91 ? -7.793 -4.238 12.691 1.00 84.31 91 GLY A C 1
ATOM 739 O O . GLY A 1 91 ? -6.893 -4.222 11.848 1.00 84.31 91 GLY A O 1
ATOM 740 N N . LYS A 1 92 ? -8.123 -5.367 13.328 1.00 83.75 92 LYS A N 1
ATOM 741 C CA . LYS A 1 92 ? -7.456 -6.651 13.066 1.00 83.75 92 LYS A CA 1
ATOM 742 C C . LYS A 1 92 ? -7.943 -7.262 11.761 1.00 83.75 92 LYS A C 1
ATOM 744 O O . LYS A 1 92 ? -7.102 -7.715 10.985 1.00 83.75 92 LYS A O 1
ATOM 749 N N . ASP A 1 93 ? -9.246 -7.199 11.498 1.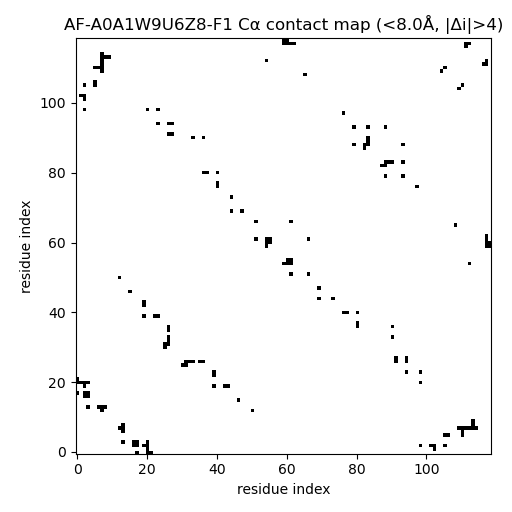00 85.81 93 ASP A N 1
ATOM 750 C CA . ASP A 1 93 ? -9.825 -7.624 10.217 1.00 85.81 93 ASP A CA 1
ATOM 751 C C . ASP A 1 93 ? -9.250 -6.791 9.064 1.00 85.81 93 ASP A C 1
ATOM 753 O O . ASP A 1 93 ? -8.778 -7.341 8.070 1.00 85.81 93 ASP A O 1
ATOM 757 N N . PHE A 1 94 ? -9.157 -5.471 9.248 1.00 86.38 94 PHE A N 1
ATOM 758 C CA . PHE A 1 94 ? -8.484 -4.574 8.311 1.00 86.38 94 PHE A CA 1
ATOM 759 C C . PHE A 1 94 ? -7.053 -5.026 7.995 1.00 86.38 94 PHE A C 1
ATOM 761 O O . PHE A 1 94 ? -6.666 -5.100 6.830 1.00 86.38 94 PHE A O 1
ATOM 768 N N . VAL A 1 95 ? -6.241 -5.306 9.022 1.00 88.75 95 VAL A N 1
ATOM 769 C CA . VAL A 1 95 ? -4.826 -5.657 8.825 1.00 88.75 95 VAL A CA 1
ATOM 770 C C . VAL A 1 95 ? -4.672 -6.992 8.112 1.00 88.75 95 VAL A C 1
ATOM 772 O O . VAL A 1 95 ? -3.763 -7.138 7.295 1.00 88.75 95 VAL A O 1
ATOM 775 N N . GLU A 1 96 ? -5.544 -7.954 8.392 1.00 88.19 96 GLU A N 1
ATOM 776 C CA . GLU A 1 96 ? -5.520 -9.240 7.703 1.00 88.19 96 GLU A CA 1
ATOM 777 C C . GLU A 1 96 ? -5.912 -9.101 6.226 1.00 88.19 96 GLU A C 1
ATOM 779 O O . GLU A 1 96 ? -5.228 -9.638 5.355 1.00 88.19 96 GLU A O 1
ATOM 784 N N . GLU A 1 97 ? -6.935 -8.303 5.917 1.00 89.19 97 GLU A N 1
ATOM 785 C CA . GLU A 1 97 ? -7.308 -8.003 4.531 1.00 89.19 97 GLU A CA 1
ATOM 786 C C . GLU A 1 97 ? -6.184 -7.277 3.779 1.00 89.19 97 GLU A C 1
ATOM 788 O O . GLU A 1 97 ? -5.869 -7.628 2.642 1.00 89.19 97 GLU A O 1
ATOM 793 N N . VAL A 1 98 ? -5.534 -6.298 4.417 1.00 90.00 98 VAL A N 1
ATOM 794 C CA . VAL A 1 98 ? -4.381 -5.590 3.840 1.00 90.00 98 VAL A CA 1
ATOM 795 C C . VAL A 1 98 ? -3.225 -6.550 3.570 1.00 90.00 98 VAL A C 1
ATOM 797 O O . VAL A 1 98 ? -2.631 -6.492 2.499 1.00 90.00 98 VAL A O 1
ATOM 800 N N . ARG A 1 99 ? -2.926 -7.481 4.482 1.00 88.56 99 ARG A N 1
ATOM 801 C CA . ARG A 1 99 ? -1.894 -8.502 4.240 1.00 88.56 99 ARG A CA 1
ATOM 802 C C . ARG A 1 99 ? -2.181 -9.352 3.011 1.00 88.56 99 ARG A C 1
ATOM 804 O O . ARG A 1 99 ? -1.257 -9.631 2.255 1.00 88.56 99 ARG A O 1
ATOM 811 N N . GLN A 1 100 ? -3.427 -9.782 2.831 1.00 88.81 100 GLN A N 1
ATOM 812 C CA . GLN A 1 100 ? -3.802 -10.620 1.692 1.00 88.81 100 GLN A CA 1
ATOM 813 C C . GLN A 1 100 ? -3.686 -9.859 0.371 1.00 88.81 100 GLN A C 1
ATOM 815 O O . GLN A 1 100 ? -3.141 -10.404 -0.586 1.00 88.81 100 GLN A O 1
ATOM 820 N N . LEU A 1 101 ? -4.131 -8.598 0.342 1.00 90.44 101 LEU A N 1
ATOM 821 C CA . LEU A 1 101 ? -3.987 -7.725 -0.827 1.00 90.44 101 LEU A CA 1
ATOM 822 C C . LEU A 1 101 ? -2.519 -7.560 -1.223 1.00 90.44 101 LEU A C 1
ATOM 824 O O . LEU A 1 101 ? -2.163 -7.739 -2.380 1.00 90.44 101 LEU A O 1
ATOM 828 N N . LEU A 1 102 ? -1.663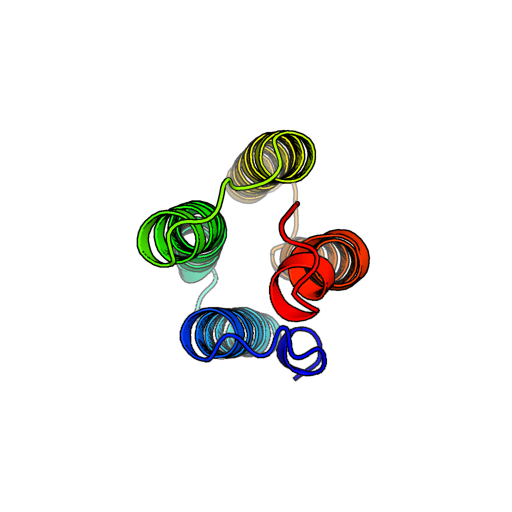 -7.277 -0.246 1.00 88.62 102 LEU A N 1
ATOM 829 C CA . LEU A 1 102 ? -0.241 -7.049 -0.476 1.00 88.62 102 LEU A CA 1
ATOM 830 C C . LEU A 1 102 ? 0.500 -8.315 -0.912 1.00 88.62 102 LEU A C 1
ATOM 832 O O . LEU A 1 102 ? 1.380 -8.259 -1.763 1.00 88.62 102 LEU A O 1
ATOM 836 N N . LEU A 1 103 ? 0.132 -9.474 -0.365 1.00 87.69 103 LEU A N 1
ATOM 837 C CA . LEU A 1 103 ? 0.708 -10.747 -0.792 1.00 87.69 103 LEU A CA 1
ATOM 838 C C . LEU A 1 103 ? 0.351 -11.075 -2.247 1.00 87.69 103 LEU A C 1
ATOM 840 O O . LEU A 1 103 ? 1.203 -11.578 -2.977 1.00 87.69 103 LEU A O 1
ATOM 844 N N . LEU A 1 104 ? -0.888 -10.795 -2.656 1.00 88.94 104 LEU A N 1
ATOM 845 C CA . LEU A 1 104 ? -1.310 -10.968 -4.043 1.00 88.94 104 LEU A CA 1
ATOM 846 C C . LEU A 1 104 ? -0.562 -10.001 -4.965 1.00 88.94 104 LEU A C 1
ATOM 848 O O . LEU A 1 104 ? -0.004 -10.436 -5.966 1.00 88.94 104 LEU A O 1
ATOM 852 N N . HIS A 1 105 ? -0.485 -8.728 -4.574 1.00 91.56 105 HIS A N 1
ATOM 853 C CA . HIS A 1 105 ? 0.215 -7.689 -5.321 1.00 91.56 105 HIS A CA 1
ATOM 854 C C . HIS A 1 105 ? 1.670 -8.065 -5.612 1.00 91.56 105 HIS A C 1
ATOM 856 O O . HIS A 1 105 ? 2.061 -8.122 -6.773 1.00 91.56 105 HIS A O 1
ATOM 862 N N . VAL A 1 106 ? 2.436 -8.450 -4.588 1.00 88.75 106 VAL A N 1
ATOM 863 C CA . VAL A 1 106 ? 3.839 -8.848 -4.779 1.00 88.75 106 VAL A CA 1
ATOM 864 C C . VAL A 1 106 ? 3.963 -10.053 -5.702 1.00 88.75 106 VAL A C 1
ATOM 866 O O . VAL A 1 106 ? 4.854 -10.102 -6.544 1.00 88.75 106 VAL A O 1
ATOM 869 N N . ALA A 1 107 ? 3.087 -11.047 -5.533 1.00 85.81 107 ALA A N 1
ATOM 870 C CA . ALA A 1 107 ? 3.147 -12.284 -6.301 1.00 85.81 107 ALA A CA 1
ATOM 871 C C . ALA A 1 107 ? 2.784 -12.100 -7.783 1.00 85.81 107 ALA A C 1
ATOM 873 O O . ALA A 1 107 ? 3.259 -12.877 -8.611 1.00 85.81 107 ALA A O 1
ATOM 874 N N . GLU A 1 108 ? 1.937 -11.123 -8.108 1.00 88.25 108 GLU A N 1
ATOM 875 C CA . GLU A 1 108 ? 1.461 -10.873 -9.473 1.00 88.25 108 GLU A CA 1
ATOM 876 C C . GLU A 1 108 ? 2.234 -9.757 -10.183 1.00 88.25 108 GLU A C 1
ATOM 878 O O . GLU A 1 108 ? 2.442 -9.850 -11.392 1.00 88.25 108 GLU A O 1
ATOM 883 N N . TYR A 1 109 ? 2.686 -8.740 -9.446 1.00 89.88 109 TYR A N 1
ATOM 884 C CA . TYR A 1 109 ? 3.273 -7.522 -10.000 1.00 89.88 109 TYR A CA 1
ATOM 885 C C . TYR A 1 109 ? 4.744 -7.365 -9.600 1.00 89.88 109 TYR A C 1
ATOM 887 O O . TYR A 1 109 ? 5.614 -7.394 -10.470 1.00 89.88 109 TYR A O 1
ATOM 895 N N . ASP A 1 110 ? 5.062 -7.277 -8.305 1.00 88.19 110 ASP A N 1
ATOM 896 C CA . ASP A 1 110 ? 6.402 -6.835 -7.884 1.00 88.19 110 ASP A CA 1
ATOM 897 C C . ASP A 1 110 ? 7.505 -7.830 -8.253 1.00 88.19 110 ASP A C 1
ATOM 899 O O . ASP A 1 110 ? 8.613 -7.421 -8.592 1.00 88.19 110 ASP A O 1
ATOM 903 N N . VAL A 1 111 ? 7.223 -9.140 -8.276 1.00 85.38 111 VAL A N 1
ATOM 904 C CA . VAL A 1 111 ? 8.195 -10.145 -8.760 1.00 85.38 111 VAL A CA 1
ATOM 905 C C . VAL A 1 111 ? 8.663 -9.878 -10.195 1.00 85.38 111 VAL A C 1
ATOM 907 O O . VAL A 1 111 ? 9.810 -10.177 -10.525 1.00 85.38 111 VAL A O 1
ATOM 910 N N . LEU A 1 112 ? 7.820 -9.263 -11.031 1.00 84.75 112 LEU A N 1
ATOM 911 C CA . LEU A 1 112 ? 8.149 -8.942 -12.422 1.00 84.75 112 LEU A CA 1
ATOM 912 C C . LEU A 1 112 ? 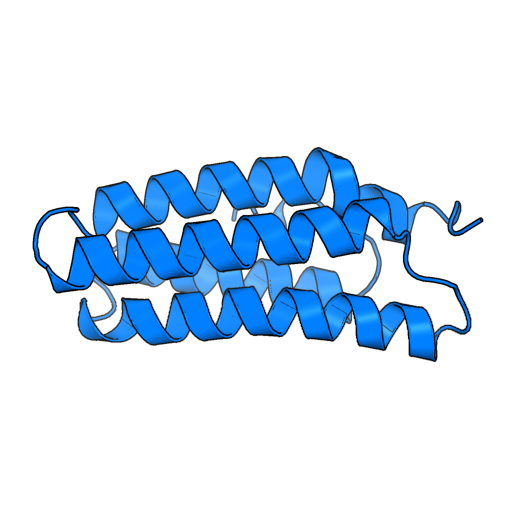9.159 -7.792 -12.529 1.00 84.75 112 LEU A C 1
ATOM 914 O O . LEU A 1 112 ? 9.893 -7.716 -13.513 1.00 84.75 112 LEU A O 1
ATOM 918 N N . LEU A 1 113 ? 9.254 -6.932 -11.508 1.00 83.88 113 LEU A N 1
ATOM 919 C CA . LEU A 1 113 ? 10.256 -5.862 -11.450 1.00 83.88 113 LEU A CA 1
ATOM 920 C C . LEU A 1 113 ? 11.682 -6.420 -11.301 1.00 83.88 113 LEU A C 1
ATOM 922 O O . LEU A 1 113 ? 12.652 -5.804 -11.742 1.00 83.88 113 LEU A O 1
ATOM 926 N N . GLY A 1 114 ? 11.804 -7.583 -10.659 1.00 74.00 114 GLY A N 1
ATOM 927 C CA . GLY A 1 114 ? 13.064 -8.239 -10.319 1.00 74.00 114 GLY A CA 1
ATOM 928 C C . GLY A 1 114 ? 13.691 -9.081 -11.419 1.00 74.00 114 GLY A C 1
ATOM 929 O O . GLY A 1 114 ? 14.917 -9.146 -11.539 1.00 74.00 114 GLY A O 1
ATOM 930 N N . ASP A 1 115 ? 12.852 -9.728 -12.225 1.00 65.06 115 ASP A N 1
ATOM 931 C CA . ASP A 1 115 ? 13.274 -10.757 -13.182 1.00 65.06 115 ASP A CA 1
ATOM 932 C C . ASP A 1 115 ? 13.890 -10.194 -14.478 1.00 65.06 115 ASP A C 1
ATOM 934 O O . ASP A 1 115 ? 14.254 -10.943 -15.383 1.00 65.06 115 ASP A O 1
ATOM 938 N N . GLY A 1 116 ? 14.103 -8.876 -14.560 1.00 54.25 116 GLY A N 1
ATOM 939 C CA . GLY A 1 116 ? 14.811 -8.239 -15.675 1.00 54.25 116 GLY A CA 1
ATOM 940 C C . GLY A 1 116 ? 13.994 -8.118 -16.964 1.00 54.25 116 GLY A C 1
ATOM 941 O O . GLY A 1 116 ? 14.509 -7.584 -17.945 1.00 54.25 116 GLY A O 1
ATOM 942 N N . ASP A 1 117 ? 12.726 -8.529 -16.945 1.00 46.47 117 ASP A N 1
ATOM 943 C CA . ASP A 1 117 ? 11.747 -8.331 -18.020 1.00 46.47 117 ASP A CA 1
ATOM 944 C C . ASP A 1 117 ? 11.022 -6.979 -17.878 1.00 46.47 117 ASP A C 1
ATOM 946 O O . ASP A 1 117 ? 9.824 -6.859 -18.133 1.00 46.47 117 ASP A O 1
ATOM 950 N N . ILE A 1 118 ? 11.753 -5.927 -17.492 1.00 52.84 118 ILE A N 1
ATOM 951 C CA . ILE A 1 118 ? 11.261 -4.562 -17.690 1.00 52.84 118 ILE A CA 1
ATOM 952 C C . ILE A 1 118 ? 11.464 -4.236 -19.177 1.00 52.84 118 ILE A C 1
ATOM 954 O O . ILE A 1 118 ? 12.541 -3.785 -19.580 1.00 52.84 118 ILE A O 1
ATOM 958 N N . VAL A 1 119 ? 10.463 -4.604 -19.985 1.00 42.81 119 VAL A N 1
ATOM 959 C CA . VAL A 1 119 ? 10.402 -4.418 -21.449 1.00 42.81 119 VAL A CA 1
ATOM 960 C C . VAL A 1 119 ? 10.261 -2.946 -21.810 1.00 42.81 119 VAL A C 1
ATOM 962 O O . VAL A 1 119 ? 9.390 -2.283 -21.211 1.00 42.81 119 VAL A O 1
#

Foldseek 3Di:
DQQLPDDLQPPVLSVLSVVLVVLLVCVLVVVDDLVCLVVSLVSLLVSLVVLCVVCVVVVFHQDPVLVVVSVVVNVVSVVLVVCVVVVNDDSNNSSVVVVVSSSVSCVPHSSCSRPPPSD

Nearest PDB structures (foldseek):
  4xpw-assembly1_A  TM=8.375E-01  e=7.090E-03  Methylococcus capsulatus str. Bath
  4whe-assembly1_A  TM=3.109E-01  e=5.991E+00  Escherichia coli K-12

pLDDT: mean 87.28, std 10.6, range [42.81, 97.0]

Mean predicted aligned error: 4.5 Å

Secondary structure (DSSP, 8-state):
--GGGS--S-HHHHHHHHHHHHHHHHHHTT-S-GGGHHHHHHHHHHHHHHHHHHHHHTT-PPPHHHHHHHHHHHHHHHHHHHHHHHTSS-HHHHHHHHHHHHHHHIIIIIHHHHSS---